Protein 6CBU (pdb70)

Solvent-accessible surface area: 5665 Å² total; per-residue (Å²): 83,163,64,54,4,0,0,38,5,28,0,53,34,118,1,68,81,9,146,3,84,141,62,0,43,58,28,0,106,170,14,54,5,17,1,59,0,48,36,21,153,157,39,6,0,60,4,32,0,1,1,57,18,69,87,0,134,91,0,22,99,34,0,85,100,128,2,0,66,148,11,123,35,118,114,7,57,56,91,104,112,109,117,21,160,139,84,103,71,116,63,1,105,68,54,132

Sequence (96 aa):
GNTLISVDYEIFGKVQGVFFRKHTQAEGKKLGLVGWVQNTDRGTVQGQLQGPISKVRHMQEWLETRGSPKSHIDKANFNNEKLIEELDYSDFQIVA

Secondary structure (DSSP, 8-state):
---EEEEEEEEEEE-SSSSHHHHHHHHHHHTT-EEEEEE-TTS-EEEEEEEEHHHHHHHHHHHHHTSSTT-EEEEEEEEEEEEESS-S-SSEEEE-

Foldseek 3Di:
DFFKKKKKKKWDFQQPPQCLQVQLQVLCVVLVWAKEWEQDPPRIIIIMIMDGPVSVVVSVVCRQPPGHPPTDTPDMDMDDIDTDDDDPGDGYYYDD

Radius of gyration: 12.18 Å; Cα contacts (8 Å, |Δi|>4): 219; chains: 1; bounding box: 24×27×31 Å

CATH classification: 3.30.70.100

Nearest PDB structures (foldseek):
  6cbu-assembly1_A  TM=1.011E+00  e=5.318E-22  Homo sapiens
  2acy-assembly1_A  TM=1.003E+00  e=1.033E-19  Bos taurus
  2w4c-assembly1_A  TM=9.944E-01  e=6.990E-20  Homo sapiens
  2vh7-assembly1_A  TM=1.002E+00  e=1.255E-19  Homo sapiens
  3toq-assembly1_A  TM=9.922E-01  e=4.610E-19  Homo sapiens

B-factor: mean 9.06, std 5.28, range [4.04, 37.4]

Organism: Homo sapiens (NCBI:txid9606)

InterPro domains:
  IPR001792 Acylphosphatase-like domain [PF00708] (11-97)
  IPR001792 Acylphosphatase-like domain [PS51160] (9-99)
  IPR017968 Acylphosphatase, conserved site [PS00150] (14-24)
  IPR017968 Acylphosphatase, conserved site [PS00151] (38-54)
  IPR020456 Acylphosphatase [PR00112] (9-24)
  IPR020456 Acylphosphatase [PR00112] (30-55)
  IPR020456 Acylphosphatase [PR00112] (65-85)
  IPR020456 Acylphosphatase [PTHR10029] (1-99)
  IPR036046 Acylphosphatase-like domain superfamily [SSF54975] (7-98)

Structure (mmCIF, N/CA/C/O backbone):
data_6CBU
#
_entry.id   6CBU
#
_cell.length_a   26.069
_cell.length_b   57.606
_cell.length_c   62.940
_cell.angle_alpha   90.000
_cell.angle_beta   90.000
_cell.angle_gamma   90.000
#
_symmetry.space_group_name_H-M   'P 21 21 21'
#
loop_
_entity.id
_entity.type
_entity.pdbx_description
1 polymer Acylphosphatase-1
2 non-polymer 'SULFATE ION'
3 water water
#
loop_
_atom_site.group_PDB
_atom_site.id
_atom_site.type_symbol
_atom_site.label_atom_id
_atom_site.label_alt_id
_atom_site.label_comp_id
_atom_site.label_asym_id
_atom_site.label_entity_id
_atom_site.label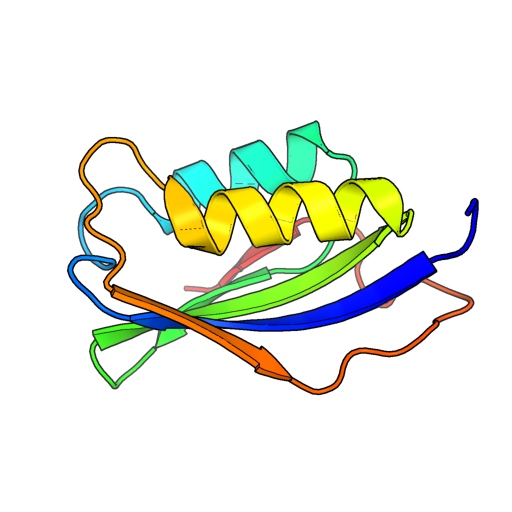_seq_id
_atom_site.pdbx_PDB_ins_code
_atom_site.Cartn_x
_atom_site.Cartn_y
_atom_site.Cartn_z
_atom_site.occupancy
_atom_site.B_iso_or_equiv
_atom_site.auth_seq_id
_atom_site.auth_comp_id
_atom_site.auth_asym_id
_atom_site.auth_atom_id
_atom_site.pdbx_PDB_model_num
ATOM 1 N N . GLY A 1 5 ? 7.870 -9.350 32.380 1.00 21.95 4 GLY A N 1
ATOM 2 C CA . GLY A 1 5 ? 6.794 -10.327 32.692 1.00 22.99 4 GLY A CA 1
ATOM 3 C C . GLY A 1 5 ? 6.535 -11.268 31.539 1.00 21.49 4 GLY A C 1
ATOM 4 O O . GLY A 1 5 ? 7.154 -11.140 30.479 1.00 25.23 4 GLY A O 1
ATOM 5 N N . ASN A 1 6 ? 5.638 -12.228 31.762 1.00 24.99 5 ASN A N 1
ATOM 6 C CA . ASN A 1 6 ? 5.032 -12.999 30.675 1.00 24.96 5 ASN A CA 1
ATOM 7 C C . ASN A 1 6 ? 3.513 -12.781 30.641 1.00 20.50 5 ASN A C 1
ATOM 8 O O . ASN A 1 6 ? 2.717 -13.698 30.835 1.00 22.90 5 ASN A O 1
ATOM 13 N N . THR A 1 7 ? 3.166 -11.518 30.425 1.00 13.77 6 THR A N 1
ATOM 14 C CA . THR A 1 7 ? 1.818 -11.015 30.190 1.00 8.34 6 THR A CA 1
ATOM 15 C C . THR A 1 7 ? 1.794 -10.507 28.747 1.00 6.47 6 THR A C 1
ATOM 16 O O . THR A 1 7 ? 2.833 -10.440 28.094 1.00 6.70 6 THR A O 1
ATOM 20 N N . LEU A 1 8 ? 0.606 -10.143 28.285 1.00 6.01 7 LEU A N 1
ATOM 21 C CA . LEU A 1 8 ? 0.402 -9.563 26.954 1.00 5.93 7 LEU A CA 1
ATOM 22 C C . LEU A 1 8 ? -0.093 -8.145 27.121 1.00 5.65 7 LEU A C 1
ATOM 23 O O . LEU A 1 8 ? -0.910 -7.877 27.999 1.00 6.11 7 LEU A O 1
ATOM 28 N N . ILE A 1 9 ? 0.377 -7.246 26.267 1.00 5.21 8 ILE A N 1
ATOM 29 C CA . ILE A 1 9 ? -0.171 -5.902 26.228 1.00 5.26 8 ILE A CA 1
ATOM 30 C C . ILE A 1 9 ? -0.546 -5.496 24.809 1.00 4.86 8 ILE A C 1
ATOM 31 O O . ILE A 1 9 ? -0.113 -6.100 23.821 1.00 5.15 8 ILE A O 1
ATOM 36 N N . SER A 1 10 ? -1.393 -4.473 24.757 1.00 4.87 9 SER A N 1
ATOM 37 C CA . SER A 1 10 ? -1.739 -3.757 23.548 1.00 4.94 9 SER A CA 1
ATOM 38 C C . SER A 1 10 ? -1.347 -2.300 23.744 1.00 4.77 9 SER A C 1
ATOM 39 O O . SER A 1 10 ? -1.511 -1.745 24.841 1.00 5.54 9 SER A O 1
ATOM 42 N N . VAL A 1 11 ? -0.847 -1.670 22.687 1.00 4.80 10 VAL A N 1
ATOM 43 C CA . VAL A 1 11 ? -0.551 -0.243 22.735 1.00 5.26 10 VAL A CA 1
ATOM 44 C C . VAL A 1 11 ? -0.717 0.368 21.349 1.00 4.90 10 VAL A C 1
ATOM 45 O O . VAL A 1 11 ? -0.404 -0.255 20.337 1.00 5.41 10 VAL A O 1
ATOM 49 N N . ASP A 1 12 ? -1.256 1.582 21.330 1.00 5.14 11 ASP A N 1
ATOM 50 C CA . ASP A 1 12 ? -1.389 2.363 20.111 1.00 5.43 11 ASP A CA 1
ATOM 51 C C . ASP A 1 12 ? -0.139 3.221 19.934 1.00 5.04 11 ASP A C 1
ATOM 52 O O . ASP A 1 12 ? 0.450 3.681 20.916 1.00 5.96 11 ASP A O 1
ATOM 57 N N . TYR A 1 13 ? 0.243 3.474 18.682 1.00 4.68 12 TYR A N 1
ATOM 58 C CA . TYR A 1 13 ? 1.417 4.303 18.402 1.00 4.64 12 TYR A CA 1
ATOM 59 C C . TYR A 1 13 ? 1.181 5.234 17.224 1.00 4.42 12 TYR A C 1
ATOM 60 O O . TYR A 1 13 ? 0.427 4.917 16.304 1.00 4.53 12 TYR A O 1
ATOM 69 N N . GLU A 1 14 ? 1.857 6.379 17.265 1.00 4.26 13 GLU A N 1
ATOM 70 C CA . GLU A 1 14 ? 1.937 7.292 16.133 1.00 4.30 13 GLU A CA 1
ATOM 71 C C . GLU A 1 14 ? 3.342 7.882 16.127 1.00 4.43 13 GLU A C 1
ATOM 72 O O . GLU A 1 14 ? 3.824 8.366 17.161 1.00 4.84 13 GLU A O 1
ATOM 78 N N . ILE A 1 15 ? 3.988 7.817 14.966 1.00 4.42 14 ILE A N 1
ATOM 79 C CA . ILE A 1 15 ? 5.378 8.213 14.807 1.00 4.49 14 ILE A CA 1
ATOM 80 C C . ILE A 1 15 ? 5.452 9.459 13.928 1.00 4.59 14 ILE A C 1
ATOM 81 O O . ILE A 1 15 ? 4.801 9.533 12.879 1.00 4.81 14 ILE A O 1
ATOM 86 N N . PHE A 1 16 ? 6.270 10.414 14.372 1.00 4.60 15 PHE A N 1
ATOM 87 C CA . PHE A 1 16 ? 6.410 11.741 13.769 1.00 4.82 15 PHE A CA 1
ATOM 88 C C . PHE A 1 16 ? 7.833 11.953 13.272 1.00 5.20 15 PHE A C 1
ATOM 89 O O . PHE A 1 16 ? 8.789 11.518 13.919 1.00 6.07 15 PHE A O 1
ATOM 97 N N . GLY A 1 17 ? 7.964 12.651 12.142 1.00 5.36 16 GLY A N 1
ATOM 98 C CA . GLY A 1 17 ? 9.262 13.015 11.566 1.00 5.91 16 GLY A CA 1
ATOM 99 C C . GLY A 1 17 ? 9.303 12.678 10.088 1.00 5.60 16 GLY A C 1
ATOM 100 O O . GLY A 1 17 ? 8.288 12.811 9.396 1.00 6.06 16 GLY A O 1
ATOM 101 N N . LYS A 1 18 ? 10.465 12.245 9.602 1.00 5.73 17 LYS A N 1
ATOM 102 C CA . LYS A 1 18 ? 10.573 11.726 8.238 1.00 5.61 17 LYS A CA 1
ATOM 103 C C . LYS A 1 18 ? 10.256 10.245 8.337 1.00 5.15 17 LYS A C 1
ATOM 104 O O . LYS A 1 18 ? 11.142 9.411 8.571 1.00 5.99 17 LYS A O 1
ATOM 110 N N . VAL A 1 19 ? 8.966 9.948 8.197 1.00 4.84 18 VAL A N 1
ATOM 111 C CA . VAL A 1 19 ? 8.434 8.625 8.485 1.00 5.00 18 VAL A CA 1
ATOM 112 C C . VAL A 1 19 ? 7.565 8.035 7.374 1.00 4.98 18 VAL A C 1
ATOM 113 O O . VAL A 1 19 ? 7.226 6.864 7.460 1.00 6.37 18 VAL A O 1
ATOM 117 N N . GLN A 1 20 ? 7.201 8.828 6.362 1.00 5.14 19 GLN A N 1
ATOM 118 C CA . GLN A 1 20 ? 6.528 8.320 5.164 1.00 5.41 19 GLN A CA 1
ATOM 119 C C . GLN A 1 20 ? 7.495 8.353 3.991 1.00 5.51 19 GLN A C 1
ATOM 120 O O . GLN A 1 20 ? 8.413 9.173 3.930 1.00 6.30 19 GLN A O 1
ATOM 126 N N . GLY A 1 21 ? 7.275 7.444 3.052 1.00 5.62 20 GLY A N 1
ATOM 127 C CA . GLY A 1 21 ? 8.121 7.349 1.874 1.00 6.09 20 GLY A CA 1
ATOM 128 C C . GLY A 1 21 ? 9.530 6.849 2.146 1.00 5.83 20 GLY A C 1
ATOM 129 O O . GLY A 1 21 ? 10.432 7.078 1.331 1.00 7.20 20 GLY A O 1
ATOM 130 N N . VAL A 1 22 ? 9.713 6.138 3.261 1.00 5.76 21 VAL A N 1
ATOM 131 C CA . VAL A 1 22 ? 11.032 5.645 3.658 1.00 5.83 21 VAL A CA 1
ATOM 132 C C . VAL A 1 22 ? 11.017 4.148 3.984 1.00 5.96 21 VAL A C 1
ATOM 133 O O . VAL A 1 22 ? 11.869 3.653 4.715 1.00 6.13 21 VAL A O 1
ATOM 137 N N . PHE A 1 23 ? 10.049 3.434 3.418 1.00 5.92 22 PHE A N 1
ATOM 138 C CA . PHE A 1 23 ? 9.872 1.991 3.644 1.00 6.27 22 PHE A CA 1
ATOM 139 C C . PHE A 1 23 ? 9.559 1.689 5.112 1.00 5.95 22 PHE A C 1
ATOM 140 O O . PHE A 1 23 ? 9.826 0.592 5.601 1.00 5.92 22 PHE A O 1
ATOM 148 N N . PHE A 1 24 ? 8.965 2.652 5.810 1.00 5.24 23 PHE A N 1
ATOM 149 C CA . PHE A 1 24 ? 8.663 2.471 7.229 1.00 5.17 23 PHE A CA 1
ATOM 150 C C . PHE A 1 24 ? 7.628 1.358 7.441 1.00 5.25 23 PHE A C 1
ATOM 151 O O . PHE A 1 24 ? 7.736 0.581 8.381 1.00 5.41 23 PHE A O 1
ATOM 159 N N . ARG A 1 25 ? 6.606 1.291 6.594 1.00 5.43 24 ARG A N 1
ATOM 160 C CA . ARG A 1 25 ? 5.567 0.285 6.789 1.00 5.43 24 ARG A CA 1
ATOM 161 C C . ARG A 1 25 ? 6.134 -1.127 6.616 1.00 5.59 24 ARG A C 1
ATOM 162 O O . ARG A 1 25 ? 5.880 -2.000 7.445 1.00 5.68 24 ARG A O 1
ATOM 170 N N . LYS A 1 26 ? 6.921 -1.332 5.564 1.00 6.04 25 LYS A N 1
ATOM 171 C CA . LYS A 1 26 ? 7.547 -2.628 5.321 1.00 7.25 25 LYS A CA 1
ATOM 172 C C . LYS A 1 26 ? 8.452 -3.051 6.478 1.00 6.21 25 LYS A C 1
ATOM 173 O O . LYS A 1 26 ? 8.399 -4.194 6.942 1.00 6.30 25 LYS A O 1
ATOM 179 N N . HIS A 1 27 ? 9.279 -2.129 6.954 1.00 5.72 26 HIS A N 1
ATOM 180 C CA . HIS A 1 27 ? 10.184 -2.461 8.050 1.00 5.95 26 HIS A CA 1
ATOM 181 C C . HIS A 1 27 ? 9.442 -2.677 9.364 1.00 5.63 26 HIS A C 1
ATOM 182 O O . HIS A 1 27 ? 9.841 -3.539 10.149 1.00 5.77 26 HIS A O 1
ATOM 189 N N . THR A 1 28 ? 8.382 -1.909 9.609 1.00 5.08 27 THR A N 1
ATOM 190 C CA . THR A 1 28 ? 7.598 -2.085 10.829 1.00 4.97 27 THR A CA 1
ATOM 191 C C . THR A 1 28 ? 6.942 -3.466 10.842 1.00 5.01 27 THR A C 1
ATOM 192 O O . THR A 1 28 ? 6.988 -4.175 11.848 1.00 5.12 27 THR A O 1
ATOM 196 N N . GLN A 1 29 ? 6.349 -3.854 9.718 1.00 5.06 28 GLN A N 1
ATOM 197 C CA . GLN A 1 29 ? 5.750 -5.171 9.614 1.00 5.50 28 GLN A CA 1
ATOM 198 C C . GLN A 1 29 ? 6.787 -6.268 9.835 1.00 5.44 28 GLN A C 1
ATOM 199 O O . GLN A 1 29 ? 6.532 -7.235 10.559 1.00 5.64 28 GLN A O 1
ATOM 205 N N . ALA A 1 30 ? 7.954 -6.126 9.213 1.00 5.73 29 ALA A N 1
ATOM 206 C CA . ALA A 1 30 ? 8.995 -7.131 9.355 1.00 6.46 29 ALA A CA 1
ATOM 207 C C . ALA A 1 30 ? 9.481 -7.246 10.807 1.00 5.94 29 ALA A C 1
ATOM 208 O O . ALA A 1 30 ? 9.665 -8.348 11.325 1.00 6.23 29 ALA A O 1
ATOM 210 N N . GLU A 1 31 ? 9.695 -6.115 11.467 1.00 5.83 30 GLU A N 1
ATOM 211 C CA . GLU A 1 31 ? 10.159 -6.140 12.846 1.00 6.30 30 GLU A CA 1
ATOM 212 C C . GLU A 1 31 ? 9.073 -6.684 13.768 1.00 5.63 30 GLU A C 1
ATOM 213 O O . GLU A 1 31 ? 9.360 -7.472 14.666 1.0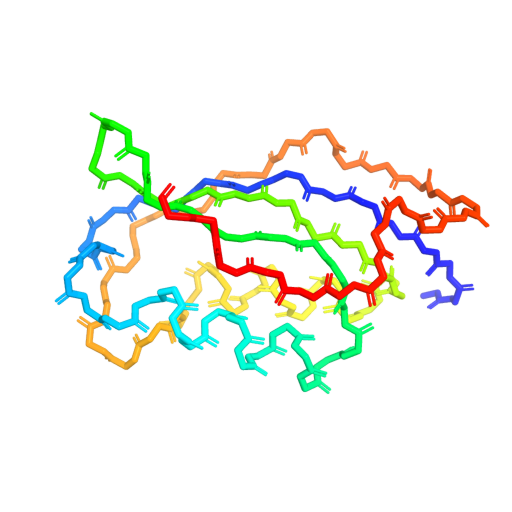0 6.19 30 GLU A O 1
ATOM 219 N N . GLY A 1 32 ? 7.830 -6.268 13.552 1.00 5.44 31 GLY A N 1
ATOM 220 C CA . GLY A 1 32 ? 6.725 -6.807 14.333 1.00 5.75 31 GLY A CA 1
ATOM 221 C C . GLY A 1 32 ? 6.636 -8.323 14.233 1.00 5.69 31 GLY A C 1
ATOM 222 O O . GLY A 1 32 ? 6.512 -9.024 15.244 1.00 6.25 31 GLY A O 1
ATOM 223 N N . LYS A 1 33 ? 6.710 -8.834 13.009 1.00 6.00 32 LYS A N 1
ATOM 224 C CA . LYS A 1 33 ? 6.661 -10.277 12.799 1.00 6.96 32 LYS A CA 1
ATOM 225 C C . LYS A 1 33 ? 7.858 -10.978 13.436 1.00 6.85 32 LYS A C 1
ATOM 226 O O . LYS A 1 33 ? 7.707 -12.032 14.057 1.00 7.84 32 LYS A O 1
ATOM 232 N N . LYS A 1 34 ? 9.043 -10.391 13.310 1.00 6.84 33 LYS A N 1
ATOM 233 C CA . LYS A 1 34 ? 10.229 -10.965 13.942 1.00 7.56 33 LYS A CA 1
ATOM 234 C C . LYS A 1 34 ? 10.044 -11.117 15.453 1.00 7.07 33 LYS A C 1
ATOM 235 O O . LYS A 1 34 ? 10.445 -12.124 16.038 1.00 8.46 33 LYS A O 1
ATOM 241 N N . LEU A 1 35 ? 9.417 -10.113 16.062 1.00 6.18 34 LEU A N 1
ATOM 242 C CA . LEU A 1 35 ? 9.180 -10.083 17.501 1.00 5.96 34 LEU A CA 1
ATOM 243 C C . LEU A 1 35 ? 7.952 -10.894 17.938 1.00 5.93 34 LEU A C 1
ATOM 244 O O . LEU A 1 35 ? 7.654 -10.944 19.124 1.00 7.38 34 LEU A O 1
ATOM 249 N N . GLY A 1 36 ? 7.255 -11.529 17.000 1.00 5.63 35 GLY A N 1
ATOM 250 C CA . GLY A 1 36 ? 6.068 -12.321 17.324 1.00 6.10 35 GLY A CA 1
ATOM 251 C C . GLY A 1 36 ? 4.865 -11.480 17.701 1.00 5.67 35 GLY A C 1
ATOM 252 O O . GLY A 1 36 ? 3.979 -11.947 18.411 1.00 6.59 35 GLY A O 1
ATOM 253 N N . LEU A 1 37 ? 4.815 -10.250 17.201 1.00 5.17 36 LEU A N 1
ATOM 254 C CA . LEU A 1 37 ? 3.706 -9.349 17.473 1.00 4.92 36 LEU A CA 1
ATOM 255 C C . LEU A 1 37 ? 2.651 -9.428 16.383 1.00 4.69 36 LEU A C 1
ATOM 256 O O . LEU A 1 37 ? 2.937 -9.770 15.233 1.00 5.46 36 LEU A O 1
ATOM 261 N N . VAL A 1 38 ? 1.434 -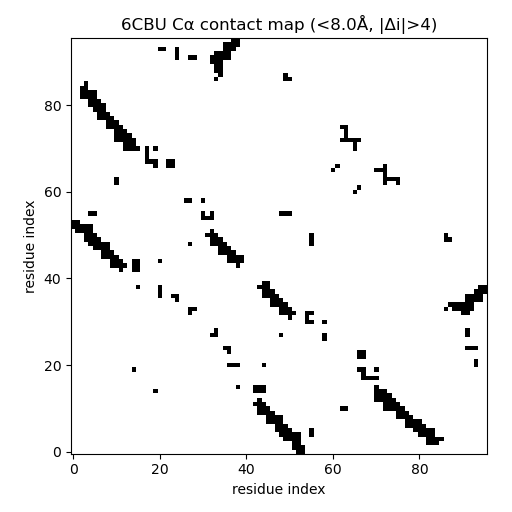9.063 16.768 1.00 4.49 37 VAL A N 1
ATOM 262 C CA . VAL A 1 38 ? 0.356 -8.854 15.811 1.00 4.40 37 VAL A CA 1
ATOM 263 C C . VAL A 1 38 ? -0.094 -7.400 15.929 1.00 4.35 37 VAL A C 1
ATOM 264 O O . VAL A 1 38 ? 0.303 -6.686 16.850 1.00 4.91 37 VAL A O 1
ATOM 268 N N . GLY A 1 39 ? -0.906 -6.960 14.975 1.00 4.54 38 GLY A N 1
ATOM 269 C CA . GLY A 1 39 ? -1.339 -5.575 14.923 1.00 4.63 38 GLY A CA 1
ATOM 270 C C . GLY A 1 39 ? -1.245 -5.052 13.513 1.00 4.47 38 GLY A C 1
ATOM 271 O O . GLY A 1 39 ? -1.496 -5.786 12.560 1.00 4.90 38 GLY A O 1
ATOM 272 N N . TRP A 1 40 ? -0.909 -3.77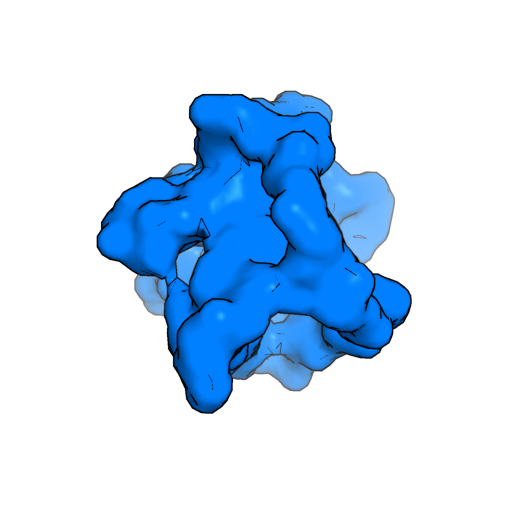4 13.379 1.00 4.56 39 TRP A N 1
ATOM 273 C CA . TRP A 1 40 ? -0.961 -3.129 12.077 1.00 4.56 39 TRP A CA 1
ATOM 274 C C . TRP A 1 40 ? -0.149 -1.853 12.055 1.00 4.44 39 TRP A C 1
ATOM 275 O O . TRP A 1 40 ? 0.216 -1.314 13.107 1.00 4.43 39 TRP A O 1
ATOM 286 N N . VAL A 1 41 ? 0.111 -1.397 10.831 1.00 4.40 40 VAL A N 1
ATOM 287 C CA . VAL A 1 41 ? 0.798 -0.145 10.560 1.00 4.29 40 VAL A CA 1
ATOM 288 C C . VAL A 1 41 ? 0.122 0.504 9.352 1.00 4.36 40 VAL A C 1
ATOM 289 O O . VAL A 1 41 ? -0.319 -0.195 8.432 1.00 5.03 40 VAL A O 1
ATOM 293 N N . GLN A 1 42 ? 0.052 1.833 9.361 1.00 4.43 41 GLN A N 1
ATOM 294 C CA . GLN A 1 42 ? -0.650 2.583 8.328 1.00 4.53 41 GLN A CA 1
ATOM 295 C C . GLN A 1 42 ? -0.076 3.988 8.233 1.00 4.31 41 GLN A C 1
ATOM 296 O O . GLN A 1 42 ? 0.209 4.607 9.258 1.00 5.03 41 GLN A O 1
ATOM 302 N N . ASN A 1 43 ? 0.063 4.505 7.013 1.00 4.53 42 ASN A N 1
ATOM 303 C CA . ASN A 1 43 ? 0.328 5.939 6.833 1.00 5.13 42 ASN A CA 1
ATOM 304 C C . ASN A 1 43 ? -0.939 6.729 7.115 1.00 5.58 42 ASN A C 1
ATOM 305 O O . ASN A 1 43 ? -1.993 6.415 6.572 1.00 6.96 42 ASN A O 1
ATOM 310 N N . THR A 1 44 ? -0.832 7.761 7.942 1.00 5.60 43 THR A N 1
ATOM 311 C CA . THR A 1 44 ? -1.990 8.579 8.265 1.00 6.17 43 THR A CA 1
ATOM 312 C C . THR A 1 44 ? -2.183 9.665 7.228 1.00 6.47 43 THR A C 1
ATOM 313 O O . THR A 1 44 ? -1.360 9.851 6.338 1.00 8.13 43 THR A O 1
ATOM 317 N N . ASP A 1 45 ? -3.274 10.403 7.381 1.00 7.07 44 ASP A N 1
ATOM 318 C CA . ASP A 1 45 ? -3.540 11.557 6.543 1.00 7.91 44 ASP A CA 1
ATOM 319 C C . ASP A 1 45 ? -2.824 12.822 7.011 1.00 7.39 44 ASP A C 1
ATOM 320 O O . ASP A 1 45 ? -3.011 13.880 6.420 1.00 8.63 44 ASP A O 1
ATOM 325 N N . ARG A 1 46 ? -2.028 12.736 8.077 1.00 6.73 45 ARG A N 1
ATOM 326 C CA . ARG A 1 46 ? -1.302 13.908 8.558 1.00 6.72 45 ARG A CA 1
ATOM 327 C C . ARG A 1 46 ? 0.215 13.721 8.530 1.00 6.51 45 ARG A C 1
ATOM 328 O O . ARG A 1 46 ? 0.939 14.345 9.300 1.00 7.43 45 ARG A O 1
ATOM 336 N N . GLY A 1 47 ? 0.697 12.889 7.606 1.00 6.46 46 GLY A N 1
ATOM 337 C CA . GLY A 1 47 ? 2.132 12.767 7.382 1.00 6.89 46 GLY A CA 1
ATOM 338 C C . GLY A 1 47 ? 2.871 11.964 8.432 1.00 6.02 46 GLY A C 1
ATOM 339 O O . GLY A 1 47 ? 4.080 12.106 8.578 1.00 6.81 46 GLY A O 1
ATOM 340 N N . THR A 1 48 ? 2.155 11.105 9.151 1.00 5.16 47 THR A N 1
ATOM 341 C CA . THR A 1 48 ? 2.731 10.290 10.210 1.00 5.00 47 THR A CA 1
ATOM 342 C C . THR A 1 48 ? 2.455 8.817 9.915 1.00 4.68 47 THR A C 1
ATOM 343 O O . THR A 1 48 ? 1.842 8.476 8.901 1.00 5.00 47 THR A O 1
ATOM 347 N N . VAL A 1 49 ? 2.930 7.950 10.806 1.00 4.78 48 VAL A N 1
ATOM 348 C CA . VAL A 1 49 ? 2.675 6.515 10.718 1.00 5.29 48 VAL A CA 1
ATOM 349 C C . VAL A 1 49 ? 2.026 6.091 12.015 1.00 5.12 48 VAL A C 1
ATOM 350 O O . VAL A 1 49 ? 2.475 6.519 13.079 1.00 6.36 48 VAL A O 1
ATOM 354 N N . GLN A 1 50 ? 0.985 5.266 11.951 1.00 4.90 49 GLN A N 1
ATOM 355 C CA . GLN A 1 50 ? 0.300 4.843 13.160 1.00 5.19 49 GLN A CA 1
ATOM 356 C C . GLN A 1 50 ? -0.027 3.364 13.120 1.00 4.59 49 GLN A C 1
ATOM 357 O O . GLN A 1 50 ? 0.048 2.717 12.078 1.00 5.11 49 GLN A O 1
ATOM 363 N N . GLY A 1 51 ? -0.443 2.856 14.269 1.00 4.38 50 GLY A N 1
ATOM 364 C CA . GLY A 1 51 ? -0.945 1.498 14.340 1.00 4.26 50 GLY A CA 1
ATOM 365 C C . GLY A 1 51 ? -1.180 1.052 15.755 1.00 4.31 50 GLY A C 1
ATOM 366 O O . GLY A 1 51 ? -1.290 1.862 16.672 1.00 4.59 50 GLY A O 1
ATOM 367 N N . GLN A 1 52 ? -1.276 -0.264 15.914 1.00 4.72 51 GLN A N 1
ATOM 368 C CA . GLN A 1 52 ? -1.386 -0.890 17.226 1.00 5.12 51 GLN A CA 1
ATOM 369 C C . GLN A 1 52 ? -0.475 -2.107 17.243 1.00 4.90 51 GLN A C 1
ATOM 370 O O . GLN A 1 52 ? -0.280 -2.763 16.221 1.00 5.77 51 GLN A O 1
ATOM 376 N N . LEU A 1 53 ? 0.081 -2.378 18.421 1.00 4.39 52 LEU A N 1
ATOM 377 C CA . LEU A 1 53 ? 0.926 -3.544 18.683 1.00 4.47 52 LEU A CA 1
ATOM 378 C C . LEU A 1 53 ? 0.284 -4.391 19.759 1.00 4.22 52 LEU A C 1
ATOM 379 O O . LEU A 1 53 ? -0.189 -3.850 20.757 1.00 4.73 52 LEU A O 1
ATOM 384 N N . GLN A 1 54 ? 0.314 -5.714 19.591 1.00 4.04 53 GLN A N 1
ATOM 385 C CA . GLN A 1 54 ? -0.118 -6.626 20.640 1.00 4.20 53 GLN A CA 1
ATOM 386 C C . GLN A 1 54 ? 0.795 -7.828 20.708 1.00 4.15 53 GLN A C 1
ATOM 387 O O . GLN A 1 54 ? 1.197 -8.385 19.681 1.00 4.20 53 GLN A O 1
ATOM 393 N N . GLY A 1 55 ? 1.066 -8.281 21.926 1.00 4.31 54 GLY A N 1
ATOM 394 C CA . GLY A 1 55 ? 1.863 -9.473 22.118 1.00 4.56 54 GLY A CA 1
ATOM 395 C C . GLY A 1 55 ? 2.523 -9.487 23.473 1.00 4.91 54 GLY A C 1
ATOM 396 O O . GLY A 1 55 ? 2.168 -8.704 24.355 1.00 5.02 54 GLY A O 1
ATOM 397 N N . PRO A 1 56 ? 3.503 -10.385 23.651 1.00 5.02 55 PRO A N 1
ATOM 398 C CA . PRO A 1 56 ? 4.215 -10.488 24.922 1.00 5.41 55 PRO A CA 1
ATOM 399 C C . PRO A 1 56 ? 4.813 -9.142 25.304 1.00 5.14 55 PRO A C 1
ATOM 400 O O . PRO A 1 56 ? 5.381 -8.452 24.452 1.00 5.29 55 PRO A O 1
ATOM 404 N N . ILE A 1 57 ? 4.689 -8.770 26.575 1.00 5.47 56 ILE A N 1
ATOM 405 C CA . ILE A 1 57 ? 5.035 -7.411 26.987 1.00 5.76 56 ILE A CA 1
ATOM 406 C C . ILE A 1 57 ? 6.486 -7.037 26.661 1.00 5.85 56 ILE A C 1
ATOM 407 O O . ILE A 1 57 ? 6.740 -5.918 26.211 1.00 6.37 56 ILE A O 1
ATOM 412 N N . SER A 1 58 ? 7.438 -7.948 26.853 1.00 6.29 57 SER A N 1
ATOM 413 C CA . SER A 1 58 ? 8.837 -7.616 26.568 1.00 7.28 57 SER A CA 1
ATOM 414 C C . SER A 1 58 ? 9.066 -7.352 25.082 1.00 6.39 57 SER A C 1
ATOM 415 O O . SER A 1 58 ? 9.909 -6.525 24.713 1.00 7.14 57 SER A O 1
ATOM 418 N N . LYS A 1 59 ? 8.335 -8.082 24.241 1.00 5.79 58 LYS A N 1
ATOM 419 C CA . LYS A 1 59 ? 8.430 -7.919 22.794 1.00 5.69 58 LYS A CA 1
ATOM 420 C C . LYS A 1 59 ? 7.781 -6.617 22.337 1.00 5.02 58 LYS A C 1
ATOM 421 O O . LYS A 1 59 ? 8.334 -5.903 21.497 1.00 5.50 58 LYS A O 1
ATOM 427 N N . VAL A 1 60 ? 6.621 -6.288 22.902 1.00 4.85 59 VAL A N 1
ATOM 428 C CA . VAL A 1 60 ? 5.998 -4.996 22.618 1.00 4.92 59 VAL A CA 1
ATOM 429 C C . VAL A 1 60 ? 6.932 -3.854 23.037 1.00 4.68 59 VAL A C 1
ATOM 430 O O . VAL A 1 60 ? 7.137 -2.907 22.279 1.00 4.92 59 VAL A O 1
ATOM 434 N N . ARG A 1 61 ? 7.536 -3.963 24.217 1.00 5.33 60 ARG A N 1
ATOM 435 C CA . ARG A 1 61 ? 8.438 -2.910 24.674 1.00 5.71 60 ARG A CA 1
ATOM 436 C C . ARG A 1 61 ? 9.658 -2.773 23.760 1.00 5.72 60 ARG A C 1
ATOM 437 O O . ARG A 1 61 ? 10.090 -1.663 23.474 1.00 5.91 60 ARG A O 1
ATOM 445 N N . HIS A 1 62 ? 10.199 -3.893 23.286 1.00 5.54 61 HIS A N 1
ATOM 446 C CA . HIS A 1 62 ? 11.302 -3.843 22.337 1.00 6.13 61 HIS A CA 1
ATOM 447 C C . HIS A 1 62 ? 10.882 -3.113 21.063 1.00 5.67 61 HIS A C 1
ATOM 448 O O . HIS A 1 62 ? 11.622 -2.278 20.542 1.00 6.20 61 HIS A O 1
ATOM 455 N N . MET A 1 63 ? 9.682 -3.418 20.578 1.00 5.20 62 MET A N 1
ATOM 456 C CA . MET A 1 63 ? 9.140 -2.751 19.396 1.00 5.10 62 MET A CA 1
ATOM 457 C C . MET A 1 63 ? 8.920 -1.260 19.639 1.00 4.87 62 MET A C 1
ATOM 458 O O . MET A 1 63 ? 9.168 -0.448 18.754 1.00 5.20 62 MET A O 1
ATOM 463 N N . GLN A 1 64 ? 8.450 -0.896 20.828 1.00 4.89 63 GLN A N 1
ATOM 464 C CA . GLN A 1 64 ? 8.275 0.518 21.150 1.00 5.15 63 GLN A CA 1
ATOM 465 C C . GLN A 1 64 ? 9.605 1.258 21.086 1.00 5.34 63 GLN A C 1
ATOM 466 O O . GLN A 1 64 ? 9.684 2.354 20.546 1.00 6.02 63 GLN A O 1
ATOM 472 N N . GLU A 1 65 ? 10.656 0.654 21.624 1.00 5.46 64 GLU A N 1
ATOM 473 C CA . GLU A 1 65 ? 11.975 1.270 21.544 1.00 6.67 64 GLU A CA 1
ATOM 474 C C . GLU A 1 65 ? 12.442 1.411 20.091 1.00 6.24 64 GLU A C 1
ATOM 475 O O . GLU A 1 65 ? 13.015 2.436 19.714 1.00 6.77 64 GLU A O 1
ATOM 481 N N . TRP A 1 66 ? 12.196 0.383 19.284 1.00 5.73 65 TRP A N 1
ATOM 482 C CA . TRP A 1 66 ? 12.527 0.409 17.852 1.00 5.99 65 TRP A CA 1
ATOM 483 C C . TRP A 1 66 ? 11.788 1.553 17.152 1.00 5.68 65 TRP A C 1
ATOM 484 O O . TRP A 1 66 ? 12.370 2.264 16.323 1.00 6.28 65 TRP A O 1
ATOM 495 N N . LEU A 1 67 ? 10.508 1.730 17.489 1.00 5.59 66 LEU A N 1
ATOM 496 C CA . LEU A 1 67 ? 9.693 2.809 16.934 1.00 6.01 66 LEU A CA 1
ATOM 497 C C . LEU A 1 67 ? 10.114 4.202 17.399 1.00 6.70 66 LEU A C 1
ATOM 498 O O . LEU A 1 67 ? 9.816 5.180 16.719 1.00 8.01 66 LEU A O 1
ATOM 503 N N . GLU A 1 68 ? 10.793 4.290 18.543 1.00 7.11 67 GLU A N 1
ATOM 504 C CA . GLU A 1 68 ? 11.284 5.571 19.071 1.00 8.19 67 GLU A CA 1
ATOM 505 C C . GLU A 1 68 ? 12.623 5.959 18.483 1.00 8.00 67 GLU A C 1
ATOM 506 O O . GLU A 1 68 ? 12.940 7.141 18.358 1.00 10.13 67 GLU A O 1
ATOM 512 N N . THR A 1 69 ? 13.436 4.961 18.168 1.00 7.73 68 THR A N 1
ATOM 513 C CA . THR A 1 69 ? 14.855 5.196 17.931 1.00 9.20 68 THR A CA 1
ATOM 514 C C . THR A 1 69 ? 15.377 4.787 16.573 1.00 9.26 68 THR A C 1
ATOM 515 O O . THR A 1 69 ? 16.433 5.261 16.183 1.00 11.55 68 THR A O 1
ATOM 519 N N . ARG A 1 70 ? 14.685 3.906 15.861 1.00 8.67 69 ARG A N 1
ATOM 520 C CA . ARG A 1 70 ? 15.262 3.323 14.655 1.00 8.92 69 ARG A CA 1
ATOM 521 C C . ARG A 1 70 ? 14.331 3.334 13.456 1.00 7.73 69 ARG A C 1
ATOM 522 O O . ARG A 1 70 ? 14.630 3.979 12.456 1.00 8.19 69 ARG A O 1
ATOM 530 N N . GLY A 1 71 ? 13.225 2.601 13.519 1.00 7.22 70 GLY A N 1
ATOM 531 C CA . GLY A 1 71 ? 12.333 2.510 12.364 1.00 6.85 70 GLY A CA 1
ATOM 532 C C . GLY A 1 71 ? 13.064 1.966 11.150 1.00 6.60 70 GLY A C 1
ATOM 533 O O . GLY A 1 71 ? 14.013 1.189 11.271 1.00 6.92 70 GLY A O 1
ATOM 534 N N . SER A 1 72 ? 12.626 2.360 9.963 1.00 6.72 71 SER A N 1
ATOM 535 C CA . SER A 1 72 ? 13.347 1.976 8.759 1.00 6.71 71 SER A CA 1
ATOM 536 C C . SER A 1 72 ? 14.672 2.739 8.673 1.00 6.60 71 SER A C 1
ATOM 537 O O . SER A 1 72 ? 14.811 3.833 9.241 1.00 6.39 71 SER A O 1
ATOM 540 N N . PRO A 1 73 ? 15.664 2.172 7.961 1.00 7.55 72 PRO A N 1
ATOM 541 C CA . PRO A 1 73 ? 17.005 2.755 7.989 1.00 8.03 72 PRO A CA 1
ATOM 542 C C . PRO A 1 73 ? 17.116 4.215 7.570 1.00 7.79 72 PRO A C 1
ATOM 543 O O . PRO A 1 73 ? 18.008 4.908 8.055 1.00 8.49 72 PRO A O 1
ATOM 547 N N . LYS A 1 74 ? 16.255 4.672 6.663 1.00 7.46 73 LYS A N 1
ATOM 548 C CA . LYS A 1 74 ? 16.332 6.043 6.164 1.00 8.36 73 LYS A CA 1
ATOM 549 C C . LYS A 1 74 ? 15.324 6.975 6.833 1.00 7.01 73 LYS A C 1
ATOM 550 O O . L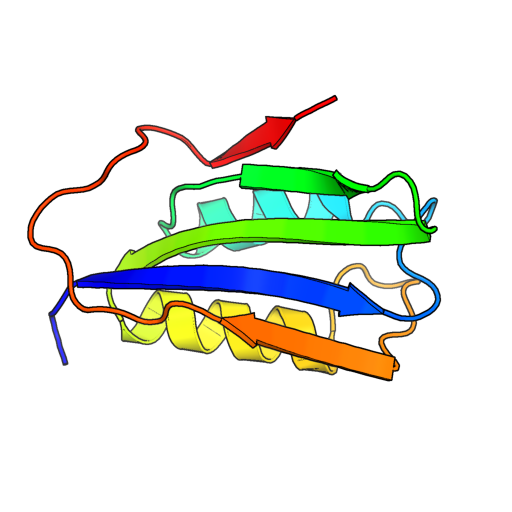YS A 1 74 ? 15.220 8.145 6.461 1.00 7.71 73 LYS A O 1
ATOM 556 N N . SER A 1 75 ? 14.593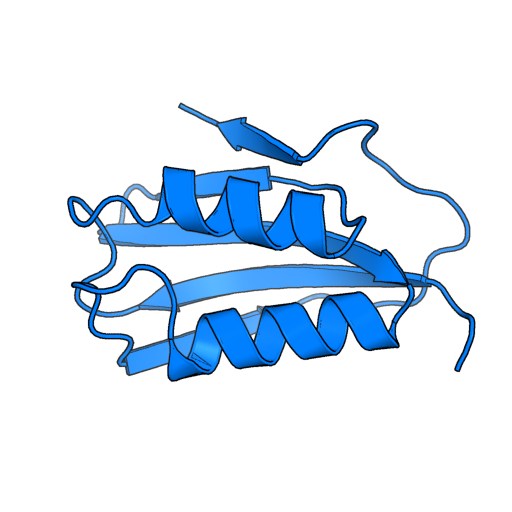 6.471 7.824 1.00 6.51 74 SER A N 1
ATOM 557 C CA . SER A 1 75 ? 13.679 7.316 8.572 1.00 6.28 74 SER A CA 1
ATOM 558 C C . SER A 1 75 ? 14.421 8.227 9.545 1.00 6.64 74 SER A C 1
ATOM 559 O O . SER A 1 75 ? 15.556 7.960 9.935 1.00 7.84 74 SER A O 1
ATOM 562 N N . HIS A 1 76 ? 13.752 9.303 9.935 1.00 6.55 75 HIS A N 1
ATOM 563 C CA . HIS A 1 76 ? 14.231 10.189 10.984 1.00 7.57 75 HIS A CA 1
ATOM 564 C C . HIS A 1 76 ? 13.081 10.439 11.926 1.00 7.21 75 HIS A C 1
ATOM 565 O O . HIS A 1 76 ? 12.140 11.157 11.595 1.00 8.30 75 HIS A O 1
ATOM 577 N N . ILE A 1 77 ? 13.150 9.810 13.090 1.00 7.16 76 ILE A N 1
ATOM 578 C CA . ILE A 1 77 ? 12.046 9.828 14.033 1.00 6.76 76 ILE A CA 1
ATOM 579 C C . ILE A 1 77 ? 12.241 10.934 15.059 1.00 6.72 76 ILE A C 1
ATOM 580 O O . ILE A 1 77 ? 13.221 10.937 15.798 1.00 8.36 76 ILE A O 1
ATOM 585 N N . ASP A 1 78 ? 11.300 11.870 15.105 1.00 6.42 77 ASP A N 1
ATOM 586 C CA . ASP A 1 78 ? 11.312 12.931 16.110 1.00 7.33 77 ASP A CA 1
ATOM 587 C C . ASP A 1 78 ? 10.588 12.538 17.391 1.00 6.97 77 ASP A C 1
ATOM 588 O O . ASP A 1 78 ? 10.970 12.977 18.476 1.00 8.68 77 ASP A O 1
ATOM 593 N N . LYS A 1 79 ? 9.528 11.745 17.274 1.00 6.50 78 LYS A N 1
ATOM 594 C CA . LYS A 1 79 ? 8.729 11.384 18.435 1.00 6.60 78 LYS A CA 1
ATOM 595 C C . LYS A 1 79 ? 7.885 10.175 18.105 1.00 6.09 78 LYS A C 1
ATOM 596 O O . LYS A 1 79 ? 7.354 10.066 17.000 1.00 6.67 78 LYS A O 1
ATOM 602 N N . ALA A 1 80 ? 7.764 9.277 19.075 1.00 6.06 79 ALA A N 1
ATOM 603 C CA . ALA A 1 80 ? 6.753 8.233 19.060 1.00 6.60 79 ALA A CA 1
ATOM 604 C C . ALA A 1 80 ? 5.797 8.506 20.210 1.00 6.47 79 ALA A C 1
ATOM 605 O O . ALA A 1 80 ? 6.212 8.536 21.369 1.00 8.49 79 ALA A O 1
ATOM 607 N N . ASN A 1 81 ? 4.524 8.731 19.889 1.00 5.90 80 ASN A N 1
ATOM 608 C CA . ASN A 1 81 ? 3.493 8.883 20.904 1.00 5.98 80 ASN A CA 1
ATOM 609 C C . ASN A 1 81 ? 2.804 7.547 21.090 1.00 5.81 80 ASN A C 1
ATOM 610 O O . ASN A 1 81 ? 2.319 6.955 20.124 1.00 6.11 80 ASN A O 1
ATOM 615 N N . PHE A 1 82 ? 2.755 7.083 22.334 1.00 6.00 81 PHE A N 1
ATOM 616 C CA . PHE A 1 82 ? 2.066 5.849 22.682 1.00 6.37 81 PHE A CA 1
ATOM 617 C C . PHE A 1 82 ? 0.831 6.176 23.503 1.00 7.35 81 PHE A C 1
ATOM 618 O O . PHE A 1 82 ? 0.842 7.097 24.323 1.00 9.98 81 PHE A O 1
ATOM 626 N N . ASN A 1 83 ? -0.234 5.415 23.281 1.00 7.63 82 ASN A N 1
ATOM 627 C CA . ASN A 1 83 ?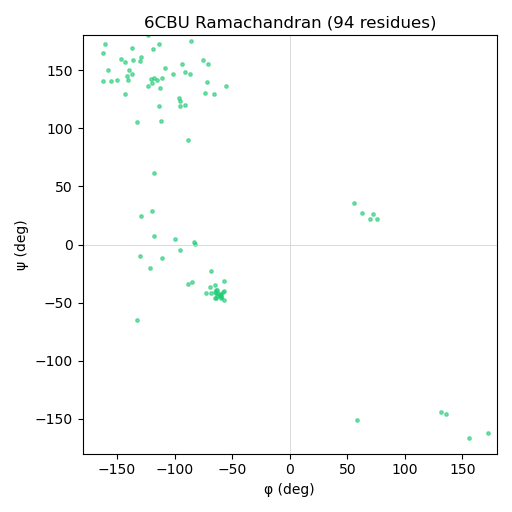 -1.505 5.654 23.956 1.00 9.43 82 ASN A CA 1
ATOM 628 C C . ASN A 1 83 ? -2.221 4.346 24.198 1.00 8.97 82 ASN A C 1
ATOM 629 O O . ASN A 1 83 ? -1.977 3.371 23.493 1.00 8.26 82 ASN A O 1
ATOM 637 N N . ASN A 1 84 ? -3.148 4.357 25.150 1.00 9.95 83 ASN A N 1
ATOM 638 C CA . ASN A 1 84 ? -4.020 3.214 25.410 1.00 10.51 83 ASN A CA 1
ATOM 639 C C . ASN A 1 84 ? -3.271 1.919 25.702 1.00 10.28 83 ASN A C 1
ATOM 640 O O . ASN A 1 84 ? -3.708 0.821 25.341 1.00 12.41 83 ASN A O 1
ATOM 645 N N . GLU A 1 85 ? -2.148 2.045 26.393 1.00 9.47 84 GLU A N 1
ATOM 646 C CA . GLU A 1 85 ? -1.393 0.875 26.828 1.00 9.55 84 GLU A CA 1
ATOM 647 C C . GLU A 1 85 ? -2.210 0.096 27.850 1.00 8.46 84 GLU A C 1
ATOM 648 O O . GLU A 1 85 ? -2.699 0.677 28.814 1.00 9.66 84 GLU A O 1
ATOM 654 N N . LYS A 1 86 ? -2.364 -1.211 27.646 1.00 7.36 85 LYS A N 1
ATOM 655 C CA . LYS A 1 86 ? -3.178 -2.009 28.553 1.00 7.16 85 LYS A CA 1
ATOM 656 C C . LYS A 1 86 ? -2.803 -3.471 28.474 1.00 6.28 85 LYS A C 1
ATOM 657 O O . LYS A 1 86 ? -2.395 -3.965 27.422 1.00 6.76 85 LYS A O 1
ATOM 663 N N . LEU A 1 87 ? -2.983 -4.166 29.588 1.00 6.04 86 LEU A N 1
ATOM 664 C CA . LEU A 1 87 ? -2.872 -5.615 29.612 1.00 6.46 86 LEU A CA 1
ATOM 665 C C . LEU A 1 87 ? -4.068 -6.234 28.902 1.00 6.43 86 LEU A C 1
ATOM 666 O O . LEU A 1 87 ? -5.197 -5.759 29.039 1.00 8.00 86 LEU A O 1
ATOM 671 N N . ILE A 1 88 ? -3.811 -7.286 28.130 1.00 6.49 87 ILE A N 1
ATOM 672 C CA . ILE A 1 88 ? -4.865 -8.017 27.425 1.00 6.93 87 ILE A CA 1
ATOM 673 C C . ILE A 1 88 ? -4.691 -9.505 27.715 1.00 7.42 87 ILE A C 1
ATOM 674 O O . ILE A 1 88 ? -3.606 -9.955 28.070 1.00 8.52 87 ILE A O 1
ATOM 679 N N . GLU A 1 89 ? -5.776 -10.254 27.559 1.00 8.29 88 GLU A N 1
ATOM 680 C CA . GLU A 1 89 ? -5.759 -11.694 27.826 1.00 9.46 88 GLU A CA 1
ATOM 681 C C . GLU A 1 89 ? -5.894 -12.532 26.556 1.00 9.37 88 GLU A C 1
ATOM 682 O O . GLU A 1 89 ? -5.713 -13.748 26.607 1.00 11.20 88 GLU A O 1
ATOM 688 N N . GLU A 1 90 ? -6.237 -11.881 25.441 1.00 8.11 89 GLU A N 1
ATOM 689 C CA . GLU A 1 90 ? -6.367 -12.511 24.128 1.00 7.73 89 GLU A CA 1
ATOM 690 C C . GLU A 1 90 ? -5.849 -11.518 23.105 1.00 7.58 89 GLU A C 1
ATOM 691 O O . GLU A 1 90 ? -5.857 -10.320 23.358 1.00 8.58 89 GLU A O 1
ATOM 697 N N . LEU A 1 91 ? -5.441 -12.007 21.940 1.00 6.64 90 LEU A N 1
ATOM 698 C CA . LEU A 1 91 ? -5.067 -11.128 20.835 1.00 6.32 90 LEU A CA 1
ATOM 699 C C . LEU A 1 91 ? -6.295 -10.753 20.018 1.00 6.37 90 LEU A C 1
ATOM 700 O O . LEU A 1 91 ? -7.205 -11.562 19.843 1.00 7.74 90 LEU A O 1
ATOM 705 N N . ASP A 1 92 ? -6.290 -9.531 19.485 1.00 6.03 91 ASP A N 1
ATOM 706 C CA . ASP A 1 92 ? -7.358 -9.038 18.617 1.00 6.86 91 ASP A CA 1
ATOM 707 C C . ASP A 1 92 ? -7.040 -9.217 17.137 1.00 6.96 91 ASP A C 1
ATOM 708 O O . ASP A 1 92 ? -7.876 -8.897 16.295 1.00 9.53 91 ASP A O 1
ATOM 713 N N . TYR A 1 93 ? -5.833 -9.684 16.827 1.00 6.32 92 TYR A N 1
ATOM 714 C CA . TYR A 1 93 ? -5.368 -9.842 15.455 1.00 6.30 92 TYR A CA 1
ATOM 715 C C . TYR A 1 93 ? -4.665 -11.171 15.317 1.00 6.13 92 TYR A C 1
ATOM 716 O O . TYR A 1 93 ? -4.182 -11.723 16.302 1.00 6.88 92 TYR A O 1
ATOM 725 N N . SER A 1 94 ? -4.568 -11.652 14.082 1.00 6.25 93 SER A N 1
ATOM 726 C CA . SER A 1 94 ? -3.900 -12.913 13.785 1.00 6.38 93 SER A CA 1
ATOM 727 C C . SER A 1 94 ? -2.686 -12.737 12.874 1.00 6.63 93 SER A C 1
ATOM 728 O O . SER A 1 94 ? -2.091 -13.716 12.438 1.00 8.02 93 SER A O 1
ATOM 731 N N . ASP A 1 95 ? -2.316 -11.488 12.599 1.00 6.41 94 ASP A N 1
ATOM 732 C CA . ASP A 1 95 ? -1.213 -11.175 11.703 1.00 7.11 94 ASP A CA 1
ATOM 733 C C . ASP A 1 95 ? -0.772 -9.7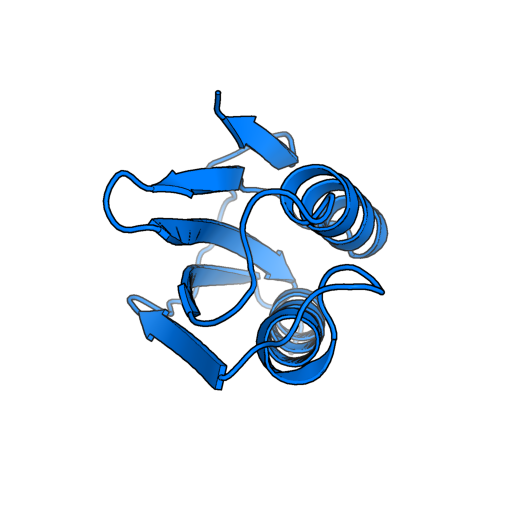47 12.012 1.00 5.84 94 ASP A C 1
ATOM 734 O O . ASP A 1 95 ? -1.405 -9.058 12.820 1.00 5.68 94 ASP A O 1
ATOM 739 N N . PHE A 1 96 ? 0.333 -9.330 11.403 1.00 6.03 95 PHE A N 1
ATOM 740 C CA . PHE A 1 96 ? 0.767 -7.944 11.447 1.00 5.90 95 PHE A CA 1
ATOM 741 C C . PHE A 1 96 ? 0.609 -7.388 10.039 1.00 6.05 95 PHE A C 1
ATOM 742 O O . PHE A 1 96 ? 1.378 -7.733 9.143 1.00 7.53 95 PHE A O 1
ATOM 750 N N . GLN A 1 97 ? -0.408 -6.556 9.839 1.00 6.32 96 GLN A N 1
ATOM 751 C CA . GLN A 1 97 ? -0.773 -6.085 8.509 1.00 6.78 96 GLN A CA 1
ATOM 752 C C . GLN A 1 97 ? -0.280 -4.682 8.216 1.00 6.02 96 GLN A C 1
ATOM 753 O O . GLN A 1 97 ? -0.236 -3.832 9.107 1.00 6.43 96 GLN A O 1
ATOM 759 N N . ILE A 1 98 ? 0.047 -4.444 6.949 1.00 5.77 97 ILE A N 1
ATOM 760 C CA . ILE A 1 98 ? 0.160 -3.089 6.428 1.00 5.92 97 ILE A CA 1
ATOM 761 C C . ILE A 1 98 ? -1.211 -2.716 5.886 1.00 5.94 97 ILE A C 1
ATOM 762 O O . ILE A 1 98 ? -1.729 -3.395 4.998 1.00 7.14 97 ILE A O 1
ATOM 767 N N . VAL A 1 99 ? -1.800 -1.666 6.442 1.00 6.09 98 VAL A N 1
ATOM 768 C CA . VAL A 1 99 ? -3.109 -1.206 6.023 1.00 6.90 98 VAL A CA 1
ATOM 769 C C . VAL A 1 99 ? -2.877 -0.101 5.013 1.00 8.33 98 VAL A C 1
ATOM 770 O O . VAL A 1 99 ? -2.191 0.883 5.313 1.00 8.93 98 VAL A O 1
ATOM 774 N N . ALA A 1 100 ? -3.437 -0.284 3.819 1.00 11.13 99 ALA A N 1
ATOM 775 C CA . ALA A 1 100 ? -3.235 0.637 2.712 1.00 14.78 99 ALA A CA 1
ATOM 776 C C . ALA A 1 100 ? -3.921 1.970 2.974 1.00 17.10 99 ALA A C 1
ATOM 777 O O . ALA A 1 100 ? -4.746 2.125 3.880 1.00 20.28 99 ALA A O 1
#

GO terms:
  GO:0003998 acylphosphatase activity (F, TAS)
  GO:0006796 phosphate-containing compound metabolic process (P, TAS)